Protein AF-A0A0R0BA78-F1 (afdb_monomer_lite)

Foldseek 3Di:
DVVVVVVVVVVVVVVVPPDQDKDWQWKWDKWKFKKAFDCDQPQHPVNGGIDIDIDHGKMWTWIATPVRAIWIWIQDPVRDTDILVVVQWDWAWDDADQFKTKIWTDRPQFKIKIWMWGQDPVRFTKIKIWMATDGPPDNTGMTIIIMIGIPDGNSVSD

Radius of gyration: 20.17 Å; chains: 1; bounding box: 66×50×38 Å

Organism: NCBI:txid266128

Sequence (158 aa):
MEALVRLLVFLFAAFASLSAHATDIASCSEPSGKGYYPETGVIKKADSGWEDEKISSGITKLTKNSGGEYDILFVDIRREIISARADGGTVIPLSRGAKSFSVLVVYPGKTAEVYTFLENTSGGLEYLHTLSRAGDEVFITKASVMQGVCSYIHFDQL

Secondary structure (DSSP, 8-state):
-HHHHHHHHHHHHHHTT---PPEEEEEEEEEEEEEEE-S-TT--GGG-EEEEEE-TT-EEEEEE-TTS-EEEEEE-TT--EEETTTTTPEEEEEEE-SSEEEEEEEETTTEEEEEEEEE-TTS-EEEEEEEEE-STT-SS-EEEEEEEEEEEE-GGG-

Structure (mmCIF, N/CA/C/O backbone):
data_AF-A0A0R0BA78-F1
#
_entry.id   AF-A0A0R0BA78-F1
#
loop_
_atom_site.group_PDB
_atom_site.id
_atom_site.type_symbol
_atom_site.label_atom_id
_atom_site.label_alt_id
_atom_site.label_comp_id
_atom_site.label_asym_id
_atom_site.label_entity_id
_atom_site.label_seq_id
_atom_site.pdbx_PDB_ins_code
_atom_site.Cartn_x
_atom_site.Cartn_y
_atom_site.Cartn_z
_atom_site.occupancy
_atom_site.B_iso_or_equiv
_atom_site.auth_seq_id
_atom_site.auth_comp_id
_atom_site.auth_asym_id
_atom_site.auth_atom_id
_atom_site.pdbx_PDB_model_num
ATOM 1 N N . MET A 1 1 ? -45.377 -35.234 -3.282 1.00 63.34 1 MET A N 1
ATOM 2 C CA . MET A 1 1 ? -43.933 -35.507 -3.110 1.00 63.34 1 MET A CA 1
ATOM 3 C C . MET A 1 1 ? -43.085 -34.604 -4.004 1.00 63.34 1 MET A C 1
ATOM 5 O O . MET A 1 1 ? -42.250 -33.894 -3.468 1.00 63.34 1 MET A O 1
ATOM 9 N N . GLU A 1 2 ? -43.352 -34.509 -5.313 1.00 73.69 2 GLU A N 1
ATOM 10 C CA . GLU A 1 2 ? -42.571 -33.641 -6.222 1.00 73.69 2 GLU A CA 1
ATOM 11 C C . GLU A 1 2 ? -42.574 -32.142 -5.878 1.00 73.69 2 GLU A C 1
ATOM 13 O O . GLU A 1 2 ? -41.531 -31.498 -5.939 1.00 73.69 2 GLU A O 1
ATOM 18 N N . ALA A 1 3 ? -43.718 -31.574 -5.481 1.00 74.12 3 ALA A N 1
ATOM 19 C CA . ALA A 1 3 ? -43.813 -30.148 -5.145 1.00 74.12 3 ALA A CA 1
ATOM 20 C C . ALA A 1 3 ? -42.973 -29.768 -3.910 1.00 74.12 3 ALA A C 1
ATOM 22 O O . ALA A 1 3 ? -42.376 -28.696 -3.873 1.00 74.12 3 ALA A O 1
ATOM 23 N N . LEU A 1 4 ? -42.877 -30.676 -2.932 1.00 77.75 4 LEU A N 1
ATOM 24 C CA . LEU A 1 4 ? -42.066 -30.491 -1.727 1.00 77.75 4 LEU A CA 1
ATOM 25 C C . LEU A 1 4 ? -40.568 -30.513 -2.065 1.00 77.75 4 LEU A C 1
ATOM 27 O O . LEU A 1 4 ? -39.813 -29.683 -1.573 1.00 77.75 4 LEU A O 1
ATOM 31 N N . VAL A 1 5 ? -40.158 -31.419 -2.959 1.00 78.81 5 VAL A N 1
ATOM 32 C CA . VAL A 1 5 ? -38.773 -31.519 -3.442 1.00 78.81 5 VAL A CA 1
ATOM 33 C C . VAL A 1 5 ? -38.384 -30.274 -4.244 1.00 78.81 5 VAL A C 1
ATOM 35 O O . VAL A 1 5 ? -37.316 -29.717 -4.017 1.00 78.81 5 VAL A O 1
ATOM 38 N N . ARG A 1 6 ? -39.264 -29.771 -5.122 1.00 78.44 6 ARG A N 1
ATOM 39 C CA . ARG A 1 6 ? -39.016 -28.529 -5.878 1.00 78.44 6 ARG A CA 1
ATOM 40 C C . ARG A 1 6 ? -38.901 -27.307 -4.967 1.00 78.44 6 ARG A C 1
ATOM 42 O O . ARG A 1 6 ? -38.005 -26.496 -5.175 1.00 78.44 6 ARG A O 1
ATOM 49 N N . LEU A 1 7 ? -39.758 -27.197 -3.950 1.00 79.88 7 LEU A N 1
ATOM 50 C CA . LEU A 1 7 ? -39.704 -26.108 -2.971 1.00 79.88 7 LEU A CA 1
ATOM 51 C C . LEU A 1 7 ? -38.404 -26.144 -2.152 1.00 79.88 7 LEU A C 1
ATOM 53 O O . LEU A 1 7 ? -37.781 -25.106 -1.954 1.00 79.88 7 LEU A O 1
ATOM 57 N N . LEU A 1 8 ? -37.965 -27.335 -1.733 1.00 79.62 8 LEU A N 1
ATOM 58 C CA . LEU A 1 8 ? -36.704 -27.523 -1.009 1.00 79.62 8 LEU A CA 1
ATOM 59 C C . LEU A 1 8 ? -35.481 -27.157 -1.860 1.00 79.62 8 LEU A C 1
ATOM 61 O O . LEU A 1 8 ? -34.584 -26.483 -1.364 1.00 79.62 8 LEU A O 1
ATOM 65 N N . VAL A 1 9 ? -35.461 -27.532 -3.144 1.00 80.38 9 VAL A N 1
ATOM 66 C CA . VAL A 1 9 ? -34.386 -27.149 -4.078 1.00 80.38 9 VAL A CA 1
ATOM 67 C C . VAL A 1 9 ? -34.359 -25.633 -4.302 1.00 80.38 9 VAL A C 1
ATOM 69 O O . VAL A 1 9 ? -33.285 -25.035 -4.317 1.00 80.38 9 VAL A O 1
ATOM 72 N N . PHE A 1 10 ? -35.527 -24.992 -4.413 1.00 78.38 10 PHE A N 1
ATOM 73 C CA . PHE A 1 10 ? -35.625 -23.538 -4.573 1.00 78.38 10 PHE A CA 1
ATOM 74 C C . PHE A 1 10 ? -35.148 -22.781 -3.324 1.00 78.38 10 PHE A C 1
ATOM 76 O O . PHE A 1 10 ? -34.410 -21.806 -3.442 1.00 78.38 10 PHE A O 1
ATOM 83 N N . LEU A 1 11 ? -35.512 -23.255 -2.125 1.00 77.44 11 LEU A N 1
ATOM 84 C CA . LEU A 1 11 ? -35.005 -22.694 -0.870 1.00 77.44 11 LEU A CA 1
ATOM 85 C C . LEU A 1 11 ? -33.487 -22.872 -0.745 1.00 77.44 11 LEU A C 1
ATOM 87 O O . LEU A 1 11 ? -32.798 -21.936 -0.352 1.00 77.44 11 LEU A O 1
ATOM 91 N N . PHE A 1 12 ? -32.950 -24.037 -1.114 1.00 74.69 12 PHE A N 1
ATOM 92 C CA . PHE A 1 12 ? -31.510 -24.291 -1.045 1.00 74.69 12 PHE A CA 1
ATOM 93 C C . PHE A 1 12 ? -30.714 -23.372 -1.991 1.00 74.69 12 PHE A C 1
ATOM 95 O O . PHE A 1 12 ? -29.673 -22.843 -1.607 1.00 74.69 12 PHE A O 1
ATOM 102 N N . ALA A 1 13 ? -31.239 -23.099 -3.192 1.00 72.75 13 ALA A N 1
ATOM 103 C CA . ALA A 1 13 ? -30.643 -22.147 -4.133 1.00 72.75 13 ALA A CA 1
ATOM 104 C C . ALA A 1 13 ? -30.699 -20.686 -3.636 1.00 72.75 13 ALA A C 1
ATOM 106 O O . ALA A 1 13 ? -29.749 -19.929 -3.845 1.00 72.75 13 ALA A O 1
ATOM 107 N N . ALA A 1 14 ? -31.774 -20.297 -2.940 1.00 69.50 14 ALA A N 1
ATOM 108 C CA . ALA A 1 14 ? -31.925 -18.958 -2.362 1.00 69.50 14 ALA A CA 1
ATOM 109 C C . ALA A 1 14 ? -31.007 -18.719 -1.146 1.00 69.50 14 ALA A C 1
ATOM 111 O O . ALA A 1 14 ? -30.520 -17.610 -0.946 1.00 69.50 14 ALA A O 1
ATOM 112 N N . PHE A 1 15 ? -30.719 -19.754 -0.348 1.00 62.22 15 PHE A N 1
ATOM 113 C CA . PHE A 1 15 ? -29.755 -19.653 0.757 1.00 62.22 15 PHE A CA 1
ATOM 114 C C . PHE A 1 15 ? -28.297 -19.635 0.277 1.00 62.22 15 PHE A C 1
ATOM 116 O O . PHE A 1 15 ? -27.458 -18.994 0.907 1.00 62.22 15 PHE A O 1
ATOM 123 N N . ALA A 1 16 ? -27.994 -20.265 -0.862 1.00 61.16 16 ALA A N 1
ATOM 124 C CA . ALA A 1 16 ? -26.663 -20.223 -1.472 1.00 61.16 16 ALA A CA 1
ATOM 125 C C . ALA A 1 16 ? -26.289 -18.842 -2.053 1.00 61.16 16 ALA A C 1
ATOM 127 O O . ALA A 1 16 ? -25.136 -18.627 -2.416 1.00 61.16 16 ALA A O 1
ATOM 128 N N . SER A 1 17 ? -27.242 -17.906 -2.137 1.00 57.12 17 SER A N 1
ATOM 129 C CA . SER A 1 17 ? -27.033 -16.535 -2.627 1.00 57.12 17 SER A CA 1
ATOM 130 C C . SER A 1 17 ? -26.843 -15.499 -1.510 1.00 57.12 17 SER A C 1
ATOM 132 O O . SER A 1 17 ? -26.755 -14.303 -1.803 1.00 57.12 17 SER A O 1
ATOM 134 N N . LEU A 1 18 ? -26.736 -15.927 -0.240 1.00 58.44 18 LEU A N 1
ATOM 135 C CA . LEU A 1 18 ? -26.272 -15.056 0.843 1.00 58.44 18 LEU A CA 1
ATOM 136 C C . LEU A 1 18 ? -24.852 -14.598 0.512 1.00 58.44 18 LEU A C 1
ATOM 138 O O . LEU A 1 18 ? -23.874 -15.330 0.654 1.00 58.44 18 LEU A O 1
ATOM 142 N N . SER A 1 19 ? -24.778 -13.385 -0.019 1.00 54.94 19 SER A N 1
ATOM 143 C CA . SER A 1 19 ? -23.558 -12.800 -0.535 1.00 54.94 19 SER A CA 1
ATOM 144 C C . SER A 1 19 ? -22.589 -12.598 0.624 1.00 54.94 19 SER A C 1
ATOM 146 O O . SER A 1 19 ? -22.915 -11.945 1.616 1.00 54.94 19 SER A O 1
ATOM 148 N N . ALA A 1 20 ? -21.393 -13.168 0.497 1.00 59.97 20 ALA A N 1
ATOM 149 C CA . ALA A 1 20 ? -20.246 -12.837 1.326 1.00 59.97 20 ALA A CA 1
ATOM 150 C C . ALA A 1 20 ? -19.884 -11.367 1.072 1.00 59.97 20 ALA A C 1
ATOM 152 O O . ALA A 1 20 ? -19.106 -11.054 0.172 1.00 59.97 20 ALA A O 1
ATOM 153 N N . HIS A 1 21 ? -20.510 -10.450 1.806 1.00 70.00 21 HIS A N 1
ATOM 154 C CA . HIS A 1 21 ? -20.200 -9.033 1.696 1.00 70.00 21 HIS A CA 1
ATOM 155 C C . HIS A 1 21 ? -18.790 -8.800 2.242 1.00 70.00 21 HIS A C 1
ATOM 157 O O . HIS A 1 21 ? -18.497 -9.119 3.395 1.00 70.00 21 HIS A O 1
ATOM 163 N N . ALA A 1 22 ? -17.907 -8.285 1.388 1.00 80.69 22 ALA A N 1
ATOM 164 C CA . ALA A 1 22 ? -16.652 -7.712 1.835 1.00 80.69 22 ALA A CA 1
ATOM 165 C C . ALA A 1 22 ? -16.946 -6.371 2.511 1.00 80.69 22 ALA A C 1
ATOM 167 O O . ALA A 1 22 ? -17.684 -5.548 1.968 1.00 80.69 22 ALA A O 1
ATOM 168 N N . THR A 1 23 ? -16.389 -6.178 3.700 1.00 91.62 23 THR A N 1
ATOM 169 C CA . THR A 1 23 ? -16.505 -4.930 4.450 1.00 91.62 23 THR A CA 1
ATOM 170 C C . THR A 1 23 ? -15.294 -4.057 4.155 1.00 91.62 23 THR A C 1
ATOM 172 O O . THR A 1 23 ? -14.156 -4.529 4.237 1.00 91.62 23 THR A O 1
ATOM 175 N N . ASP A 1 24 ? -15.535 -2.786 3.834 1.00 94.94 24 ASP A N 1
ATOM 176 C CA . ASP A 1 24 ? -14.484 -1.777 3.713 1.00 94.94 24 ASP A CA 1
ATOM 177 C C . ASP A 1 24 ? -13.992 -1.391 5.118 1.00 94.94 24 ASP A C 1
ATOM 179 O O . ASP A 1 24 ? -14.740 -0.837 5.921 1.00 94.94 24 ASP A O 1
ATOM 183 N N . ILE A 1 25 ? -12.725 -1.670 5.417 1.00 97.44 25 ILE A N 1
ATOM 184 C CA . ILE A 1 25 ? -12.090 -1.327 6.697 1.00 97.44 25 ILE A CA 1
ATOM 185 C C . ILE A 1 25 ? -11.462 0.061 6.630 1.00 97.44 25 ILE A C 1
ATOM 187 O O . ILE A 1 25 ? -11.532 0.823 7.591 1.00 97.44 25 ILE A O 1
ATOM 191 N N . ALA A 1 26 ? -10.830 0.400 5.510 1.00 98.12 26 ALA A N 1
ATOM 192 C CA . ALA A 1 26 ? -10.199 1.699 5.317 1.00 98.12 26 ALA A CA 1
ATOM 193 C C . ALA A 1 26 ? -10.394 2.184 3.884 1.00 98.12 26 ALA A C 1
ATOM 195 O O . ALA A 1 26 ? -10.413 1.377 2.955 1.00 98.12 26 ALA A O 1
ATOM 196 N N . SER A 1 27 ? -10.473 3.503 3.710 1.00 97.38 27 SER A N 1
ATOM 197 C CA . SER A 1 27 ? -10.462 4.156 2.402 1.00 97.38 27 SER A CA 1
ATOM 198 C C . SER A 1 27 ? -9.510 5.337 2.434 1.00 97.38 27 SER A C 1
ATOM 200 O O . SER A 1 27 ? -9.694 6.277 3.205 1.00 97.38 27 SER A O 1
ATOM 202 N N . CYS A 1 28 ? -8.509 5.293 1.568 1.00 96.81 28 CYS A N 1
ATOM 203 C CA . CYS A 1 28 ? -7.432 6.262 1.515 1.00 96.81 28 CYS A CA 1
ATOM 204 C C . CYS A 1 28 ? -7.177 6.728 0.086 1.00 96.81 28 CYS A C 1
ATOM 206 O O . CYS A 1 28 ? -7.613 6.094 -0.879 1.00 96.81 28 CYS A O 1
ATOM 208 N N . SER A 1 29 ? -6.498 7.860 -0.053 1.00 94.44 29 SER A N 1
ATOM 209 C CA . SER A 1 29 ? -6.315 8.504 -1.346 1.00 94.44 29 SER A CA 1
ATOM 210 C C . SER A 1 29 ? -5.035 9.318 -1.446 1.00 94.44 29 SER A C 1
ATOM 212 O O . SER A 1 29 ? -4.430 9.695 -0.441 1.00 94.44 29 SER A O 1
ATOM 214 N N . GLU A 1 30 ? -4.689 9.622 -2.696 1.00 90.25 30 GLU A N 1
ATOM 215 C CA . GLU A 1 30 ? -3.635 10.561 -3.087 1.00 90.25 30 GLU A CA 1
ATOM 216 C C . GLU A 1 30 ? -2.256 10.274 -2.469 1.00 90.25 30 GLU A C 1
ATOM 218 O O . GLU A 1 30 ? -1.630 11.190 -1.927 1.00 90.25 30 GLU A O 1
ATOM 223 N N . PRO A 1 31 ? -1.738 9.032 -2.546 1.00 94.06 31 PRO A N 1
ATOM 224 C CA . PRO A 1 31 ? -0.413 8.759 -2.024 1.00 94.06 31 PRO A CA 1
ATOM 225 C C . PRO A 1 31 ? 0.644 9.564 -2.785 1.00 94.06 31 PRO A C 1
ATOM 227 O O . PRO A 1 31 ? 0.618 9.660 -4.019 1.00 94.06 31 PRO A O 1
ATOM 230 N N . SER A 1 32 ? 1.597 10.112 -2.038 1.00 96.50 32 SER A N 1
ATOM 231 C CA . SER A 1 32 ? 2.771 10.799 -2.568 1.00 96.50 32 SER A CA 1
ATOM 232 C C . SER A 1 32 ? 4.015 10.486 -1.741 1.00 96.50 32 SER A C 1
ATOM 234 O O . SER A 1 32 ? 3.924 10.156 -0.559 1.00 96.50 32 SER A O 1
ATOM 236 N N . GLY A 1 33 ? 5.186 10.545 -2.363 1.00 97.69 33 GLY A N 1
ATOM 237 C CA . GLY A 1 33 ? 6.446 10.253 -1.699 1.00 97.69 33 GLY A CA 1
ATOM 238 C C . GLY A 1 33 ? 7.594 10.148 -2.685 1.00 97.69 33 GLY A C 1
ATOM 239 O O . GLY A 1 33 ? 7.686 10.936 -3.625 1.00 97.69 33 GLY A O 1
ATOM 240 N N . LYS A 1 34 ? 8.484 9.181 -2.460 1.00 98.31 34 LYS A N 1
ATOM 241 C CA . LYS A 1 34 ? 9.696 9.002 -3.262 1.00 98.31 34 LYS A CA 1
ATOM 242 C C . LYS A 1 34 ? 9.784 7.594 -3.834 1.00 98.31 34 LYS A C 1
ATOM 244 O O . LYS A 1 34 ? 9.522 6.615 -3.132 1.00 98.31 34 LYS A O 1
ATOM 249 N N . GLY A 1 35 ? 10.213 7.512 -5.088 1.00 98.19 35 GLY A N 1
ATOM 250 C CA . GLY A 1 35 ? 10.608 6.278 -5.758 1.00 98.19 35 GLY A CA 1
ATOM 251 C C . GLY A 1 35 ? 12.099 6.298 -6.085 1.00 98.19 35 GLY A C 1
ATOM 252 O O . GLY A 1 35 ? 12.641 7.342 -6.433 1.00 98.19 35 GLY A O 1
ATOM 253 N N . TYR A 1 36 ? 12.766 5.156 -5.972 1.00 98.31 36 TYR A N 1
ATOM 254 C CA . TYR A 1 36 ? 14.121 4.945 -6.461 1.00 98.31 36 TYR A CA 1
ATOM 255 C C . TYR A 1 36 ? 14.101 4.034 -7.686 1.00 98.31 36 TYR A C 1
ATOM 257 O O . TYR A 1 36 ? 13.597 2.908 -7.621 1.00 98.31 36 TYR A O 1
ATOM 265 N N . TYR A 1 37 ? 14.693 4.519 -8.774 1.00 97.81 37 TYR A N 1
ATOM 266 C CA . TYR A 1 37 ? 14.791 3.846 -10.064 1.00 97.81 37 TYR A CA 1
ATOM 267 C C . TYR A 1 37 ? 16.264 3.494 -10.326 1.00 97.81 37 TYR A C 1
ATOM 269 O O . TYR A 1 37 ? 17.049 4.383 -10.660 1.00 97.81 37 TYR A O 1
ATOM 277 N N . PRO A 1 38 ? 16.696 2.237 -10.119 1.00 97.31 38 PRO A N 1
ATOM 278 C CA . PRO A 1 38 ? 18.075 1.832 -10.380 1.00 97.31 38 PRO A CA 1
ATOM 279 C C . PRO A 1 38 ? 18.397 1.821 -11.882 1.00 97.31 38 PRO A C 1
ATOM 281 O O . PRO A 1 38 ? 17.530 1.532 -12.703 1.00 97.31 38 PRO A O 1
ATOM 284 N N . GLU A 1 39 ? 19.665 2.059 -12.234 1.00 97.00 39 GLU A N 1
ATOM 285 C CA . GLU A 1 39 ? 20.188 1.876 -13.598 1.00 97.00 39 GLU A CA 1
ATOM 286 C C . GLU A 1 39 ? 20.223 0.378 -13.949 1.00 97.00 39 GLU A C 1
ATOM 288 O O . GLU A 1 39 ? 21.215 -0.318 -13.730 1.00 97.00 39 GLU A O 1
ATOM 293 N N . THR A 1 40 ? 19.098 -0.147 -14.431 1.00 94.62 40 THR A N 1
ATOM 294 C CA . THR A 1 40 ? 18.939 -1.545 -14.845 1.00 94.62 40 THR A CA 1
ATOM 295 C C . THR A 1 40 ? 17.800 -1.695 -15.855 1.00 94.62 40 THR A C 1
ATOM 297 O O . THR A 1 40 ? 16.872 -0.882 -15.900 1.00 94.62 40 THR A O 1
ATOM 300 N N . GLY A 1 41 ? 17.854 -2.753 -16.667 1.00 92.38 41 GLY A N 1
ATOM 301 C CA . GLY A 1 41 ? 16.858 -3.032 -17.700 1.00 92.38 41 GLY A CA 1
ATOM 302 C C . GLY A 1 41 ? 16.741 -1.880 -18.699 1.00 92.38 41 GLY A C 1
ATOM 303 O O . GLY A 1 41 ? 17.667 -1.611 -19.462 1.00 92.38 41 GLY A O 1
ATOM 304 N N . VAL A 1 42 ? 15.589 -1.206 -18.695 1.00 93.75 42 VAL A N 1
ATOM 305 C CA . VAL A 1 42 ? 15.295 -0.073 -19.589 1.00 93.75 42 VAL A CA 1
ATOM 306 C C . VAL A 1 42 ? 15.685 1.295 -19.019 1.00 93.75 42 VAL A C 1
ATOM 308 O O . VAL A 1 42 ? 15.700 2.271 -19.767 1.00 93.75 42 VAL A O 1
ATOM 311 N N . ILE A 1 43 ? 16.008 1.380 -17.724 1.00 96.69 43 ILE A N 1
ATOM 312 C CA . ILE A 1 43 ? 16.387 2.630 -17.056 1.00 96.69 43 ILE A CA 1
ATOM 313 C C . ILE A 1 43 ? 17.879 2.884 -17.268 1.00 96.69 43 ILE A C 1
ATOM 315 O O . ILE A 1 43 ? 18.726 2.087 -16.861 1.00 96.69 43 ILE A O 1
ATOM 319 N N . LYS A 1 44 ? 18.209 4.009 -17.906 1.00 96.88 44 LYS A N 1
ATOM 320 C CA . LYS A 1 44 ? 19.595 4.438 -18.141 1.00 96.88 44 LYS A CA 1
ATOM 321 C C . LYS A 1 44 ? 20.099 5.277 -16.972 1.00 96.88 44 LYS A C 1
ATOM 323 O O . LYS A 1 44 ? 19.304 5.850 -16.237 1.00 96.88 44 LYS A O 1
ATOM 328 N N . LYS A 1 45 ? 21.421 5.459 -16.870 1.00 97.25 45 LYS A N 1
ATOM 329 C CA . LYS A 1 45 ? 22.054 6.319 -15.853 1.00 97.25 45 LYS A CA 1
ATOM 330 C C . LYS A 1 45 ? 21.394 7.690 -15.691 1.00 97.25 45 LYS A C 1
ATOM 332 O O . LYS A 1 45 ? 21.212 8.152 -14.570 1.00 97.25 45 LYS A O 1
ATOM 337 N N . ALA A 1 46 ? 21.063 8.335 -16.811 1.00 96.88 46 ALA A N 1
ATOM 338 C CA . ALA A 1 46 ? 20.457 9.666 -16.834 1.00 96.88 46 ALA A CA 1
ATOM 339 C C . ALA A 1 46 ? 19.035 9.701 -16.248 1.00 96.88 46 ALA A C 1
ATOM 341 O O . ALA A 1 46 ? 18.625 10.748 -15.763 1.00 96.88 46 ALA A O 1
ATOM 342 N N . ASP A 1 47 ? 18.334 8.566 -16.268 1.00 96.56 47 ASP A N 1
ATOM 343 C CA . ASP A 1 47 ? 16.959 8.399 -15.786 1.00 96.56 47 ASP A CA 1
ATOM 344 C C . ASP A 1 47 ? 16.916 7.639 -14.442 1.00 96.56 47 ASP A C 1
ATOM 346 O O . ASP A 1 47 ? 15.850 7.247 -13.971 1.00 96.56 47 ASP A O 1
ATOM 350 N N . SER A 1 48 ? 18.085 7.368 -13.848 1.00 97.75 48 SER A N 1
ATOM 351 C CA . SER A 1 48 ? 18.220 6.627 -12.595 1.00 97.75 48 SER A CA 1
ATOM 352 C C . SER A 1 48 ? 18.358 7.570 -11.405 1.00 97.75 48 SER A C 1
ATOM 354 O O . SER A 1 48 ? 19.016 8.608 -11.495 1.00 97.75 48 SER A O 1
ATOM 356 N N . GLY A 1 49 ? 17.800 7.184 -10.260 1.00 98.19 49 GLY A N 1
ATOM 357 C CA . GLY A 1 49 ? 17.889 7.974 -9.038 1.00 98.19 49 GLY A CA 1
ATOM 358 C C . GLY A 1 49 ? 16.592 8.039 -8.247 1.00 98.19 49 GLY A C 1
ATOM 359 O O . GLY A 1 49 ? 15.677 7.237 -8.435 1.00 98.19 49 GLY A O 1
ATOM 360 N N . TRP A 1 50 ? 16.569 8.982 -7.306 1.00 98.25 50 TRP A N 1
ATOM 361 C CA . TRP A 1 50 ? 15.402 9.293 -6.491 1.00 98.25 50 TRP A CA 1
ATOM 362 C C . TRP A 1 50 ? 14.517 10.307 -7.203 1.00 98.25 50 TRP A C 1
ATOM 364 O O . TRP A 1 50 ? 14.977 11.399 -7.522 1.00 98.25 50 TRP A O 1
ATOM 374 N N . GLU A 1 51 ? 13.244 9.973 -7.348 1.00 97.94 51 GLU A N 1
ATOM 375 C CA . GLU A 1 51 ? 12.236 10.799 -8.007 1.00 97.94 51 GLU A CA 1
ATOM 376 C C . GLU A 1 51 ? 11.028 11.010 -7.094 1.00 97.94 51 GLU A C 1
ATOM 378 O O . GLU A 1 51 ? 10.722 10.179 -6.229 1.00 97.94 51 GLU A O 1
ATOM 383 N N . ASP A 1 52 ? 10.337 12.135 -7.285 1.00 97.81 52 ASP A N 1
ATOM 384 C CA . ASP A 1 52 ? 9.019 12.345 -6.690 1.00 97.81 52 ASP A CA 1
ATOM 385 C C . ASP A 1 52 ? 7.997 11.418 -7.345 1.00 97.81 52 ASP A C 1
ATOM 387 O O . ASP A 1 52 ? 7.884 11.342 -8.567 1.00 97.81 52 ASP A O 1
ATOM 391 N N . GLU A 1 53 ? 7.225 10.718 -6.518 1.00 94.38 53 GLU A N 1
ATOM 392 C CA . GLU A 1 53 ? 6.172 9.823 -6.978 1.00 94.38 53 GLU A CA 1
ATOM 393 C C . GLU A 1 53 ? 4.833 10.235 -6.371 1.00 94.38 53 GLU A C 1
ATOM 395 O O . GLU A 1 53 ? 4.734 10.543 -5.182 1.00 94.38 53 GLU A O 1
ATOM 400 N N . LYS A 1 54 ? 3.788 10.248 -7.200 1.00 92.31 54 LYS A N 1
ATOM 401 C CA . LYS A 1 54 ? 2.423 10.555 -6.778 1.00 92.31 54 LYS A CA 1
ATOM 402 C C . LYS A 1 54 ? 1.419 9.773 -7.613 1.00 92.31 54 LYS A C 1
ATOM 404 O O . LYS A 1 54 ? 1.507 9.764 -8.839 1.00 92.31 54 LYS A O 1
ATOM 409 N N . ILE A 1 55 ? 0.415 9.198 -6.953 1.00 87.44 55 ILE A N 1
ATOM 410 C CA . ILE A 1 55 ? -0.744 8.593 -7.620 1.00 87.44 55 ILE A CA 1
ATOM 411 C C . ILE A 1 55 ? -1.934 9.538 -7.458 1.00 87.44 55 ILE A C 1
ATOM 413 O O . ILE A 1 55 ? -2.708 9.464 -6.501 1.00 87.44 55 ILE A O 1
ATOM 417 N N . SER A 1 56 ? -2.060 10.478 -8.393 1.00 83.50 56 SER A N 1
ATOM 418 C CA . SER A 1 56 ? -3.151 11.457 -8.396 1.00 83.50 56 SER A CA 1
ATOM 419 C C . SER A 1 56 ? -4.502 10.770 -8.590 1.00 83.50 56 SER A C 1
ATOM 421 O O . SER A 1 56 ? -4.648 9.936 -9.481 1.00 83.50 56 SER A O 1
ATOM 423 N N . SER A 1 57 ? -5.485 11.130 -7.760 1.00 81.94 57 SER A N 1
ATOM 424 C CA . SER A 1 57 ? -6.829 10.525 -7.757 1.00 81.94 57 SER A CA 1
ATOM 425 C C . SER A 1 57 ? -6.855 9.008 -7.514 1.00 81.94 57 SER A C 1
ATOM 427 O O . SER A 1 57 ? -7.900 8.382 -7.688 1.00 81.94 57 SER A O 1
ATOM 429 N N . GLY A 1 58 ? -5.732 8.417 -7.092 1.00 82.44 58 GLY A N 1
ATOM 430 C CA . GLY A 1 58 ? -5.681 7.026 -6.673 1.00 82.44 58 GLY A CA 1
ATOM 431 C C . GLY A 1 58 ? -6.487 6.843 -5.395 1.00 82.44 58 GLY A C 1
ATOM 432 O O . GLY A 1 58 ? -6.328 7.612 -4.446 1.00 82.44 58 GLY A O 1
ATOM 433 N N . ILE A 1 59 ? -7.340 5.823 -5.380 1.00 91.94 59 ILE A N 1
ATOM 434 C CA . ILE A 1 59 ? -8.050 5.358 -4.188 1.00 91.94 59 ILE A CA 1
ATOM 435 C C . ILE A 1 59 ? -7.438 4.017 -3.807 1.00 91.94 59 ILE A C 1
ATOM 437 O O . ILE A 1 59 ? -7.211 3.184 -4.680 1.00 91.94 59 ILE A O 1
ATOM 441 N N . THR A 1 60 ? -7.163 3.817 -2.523 1.00 95.88 60 THR A N 1
ATOM 442 C CA . THR A 1 60 ? -6.723 2.544 -1.944 1.00 95.88 60 THR A CA 1
ATOM 443 C C . THR A 1 60 ? -7.671 2.182 -0.810 1.00 95.88 60 THR A C 1
ATOM 445 O O . THR A 1 60 ? -7.909 3.000 0.076 1.00 95.88 60 THR A O 1
ATOM 448 N N . LYS A 1 61 ? -8.206 0.965 -0.816 1.00 97.06 61 LYS A N 1
ATOM 449 C CA . LYS A 1 61 ? -9.060 0.445 0.249 1.00 97.06 61 LYS A CA 1
ATOM 450 C C . LYS A 1 61 ? -8.489 -0.831 0.832 1.00 97.06 61 LYS A C 1
ATOM 452 O O . LYS A 1 61 ? -8.042 -1.700 0.090 1.00 97.06 61 LYS A O 1
ATOM 457 N N . LEU A 1 62 ? -8.581 -0.957 2.150 1.00 98.12 62 LEU A N 1
ATOM 458 C CA . LEU A 1 62 ? -8.444 -2.235 2.836 1.00 98.12 62 LEU A CA 1
ATOM 459 C C . LEU A 1 62 ? -9.834 -2.826 3.003 1.00 98.12 62 LEU A C 1
ATOM 461 O O . LEU A 1 62 ? -10.716 -2.160 3.544 1.00 98.12 62 LEU A O 1
ATOM 465 N N . THR A 1 63 ? -10.016 -4.072 2.589 1.00 97.56 63 THR A N 1
ATOM 466 C CA . THR A 1 63 ? -11.279 -4.789 2.773 1.00 97.56 63 THR A CA 1
ATOM 467 C C . THR A 1 63 ? -11.048 -6.120 3.466 1.00 97.56 63 THR A C 1
ATOM 469 O O . THR A 1 63 ? -9.929 -6.643 3.479 1.00 97.56 63 THR A O 1
ATOM 472 N N . LYS A 1 64 ? -12.107 -6.664 4.061 1.00 96.12 64 LYS A N 1
ATOM 473 C CA . LYS A 1 64 ? -12.106 -7.999 4.656 1.00 96.12 64 LYS A CA 1
ATOM 474 C C . LYS A 1 64 ? -13.395 -8.718 4.306 1.00 96.12 64 LYS A C 1
ATOM 476 O O . LYS A 1 64 ? -14.484 -8.177 4.489 1.00 96.12 64 LYS A O 1
ATOM 481 N N . ASN A 1 65 ? -13.271 -9.925 3.771 1.00 92.94 65 ASN A N 1
ATOM 482 C CA . ASN A 1 65 ? -14.424 -10.738 3.408 1.00 92.94 65 ASN A CA 1
ATOM 483 C C . ASN A 1 65 ? -15.007 -11.473 4.626 1.00 92.94 65 ASN A C 1
ATOM 485 O O . ASN A 1 65 ? -14.423 -11.498 5.711 1.00 92.94 65 ASN A O 1
ATOM 489 N N . SER A 1 66 ? -16.160 -12.119 4.441 1.00 88.88 66 SER A N 1
ATOM 490 C CA . SER A 1 66 ? -16.817 -12.897 5.501 1.00 88.88 66 SER A CA 1
ATOM 491 C C . SER A 1 66 ? -16.001 -14.104 5.983 1.00 88.88 66 SER A C 1
ATOM 493 O O . SER A 1 66 ? -16.245 -14.603 7.076 1.00 88.88 66 SER A O 1
ATOM 495 N N . GLY A 1 67 ? -15.037 -14.578 5.185 1.00 90.12 67 GLY A N 1
ATOM 496 C CA . GLY A 1 67 ? -14.067 -15.606 5.574 1.00 90.12 67 GLY A CA 1
ATOM 497 C C . GLY A 1 67 ? -12.931 -15.076 6.455 1.00 90.12 67 GLY A C 1
ATOM 498 O O . GLY A 1 67 ? -12.085 -15.850 6.892 1.00 90.12 67 GLY A O 1
ATOM 499 N N . GLY A 1 68 ? -12.906 -13.769 6.726 1.00 92.38 68 GLY A N 1
ATOM 500 C CA . GLY A 1 68 ? -11.869 -13.108 7.508 1.00 92.38 68 GLY A CA 1
ATOM 501 C C . GLY A 1 68 ? -10.595 -12.808 6.724 1.00 92.38 68 GLY A C 1
ATOM 502 O O . GLY A 1 68 ? -9.609 -12.370 7.316 1.00 92.38 68 GLY A O 1
ATOM 503 N N . GLU A 1 69 ? -10.606 -13.022 5.413 1.00 95.38 69 GLU A N 1
ATOM 504 C CA . GLU A 1 69 ? -9.457 -12.771 4.564 1.00 95.38 69 GLU A CA 1
ATOM 505 C C . GLU A 1 69 ? -9.441 -11.318 4.089 1.00 95.38 69 GLU A C 1
ATOM 507 O O . GLU A 1 69 ? -10.477 -10.750 3.734 1.00 95.38 69 GLU A O 1
ATOM 512 N N . TYR A 1 70 ? -8.247 -10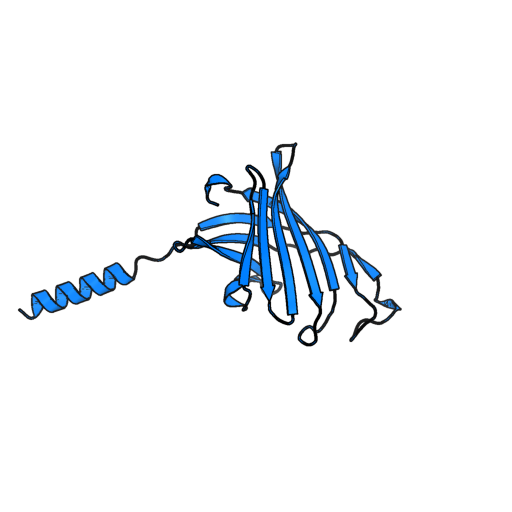.741 4.043 1.00 97.94 70 TYR A N 1
ATOM 513 C CA . TYR A 1 70 ? -8.038 -9.357 3.638 1.00 97.94 70 TYR A CA 1
ATOM 514 C C . TYR A 1 70 ? -7.849 -9.216 2.134 1.00 97.94 70 TYR A C 1
ATOM 516 O O . TYR A 1 70 ? -7.420 -10.157 1.469 1.00 97.94 70 TYR A O 1
ATOM 524 N N . ASP A 1 71 ? -8.113 -8.021 1.618 1.00 98.06 71 ASP A N 1
ATOM 525 C CA . ASP A 1 71 ? -7.752 -7.619 0.263 1.00 98.06 71 ASP A CA 1
ATOM 526 C C . ASP A 1 71 ? -7.416 -6.124 0.210 1.00 98.06 71 ASP A C 1
ATOM 528 O O . ASP A 1 71 ? -7.904 -5.340 1.032 1.00 98.06 71 ASP A O 1
ATOM 532 N N . ILE A 1 72 ? -6.605 -5.735 -0.772 1.00 97.88 72 ILE A N 1
ATOM 533 C CA . ILE A 1 72 ? -6.374 -4.338 -1.127 1.00 97.88 72 ILE A CA 1
ATOM 534 C C . ILE A 1 72 ? -7.070 -4.067 -2.451 1.00 97.88 72 ILE A C 1
ATOM 536 O O . ILE A 1 72 ? -6.777 -4.7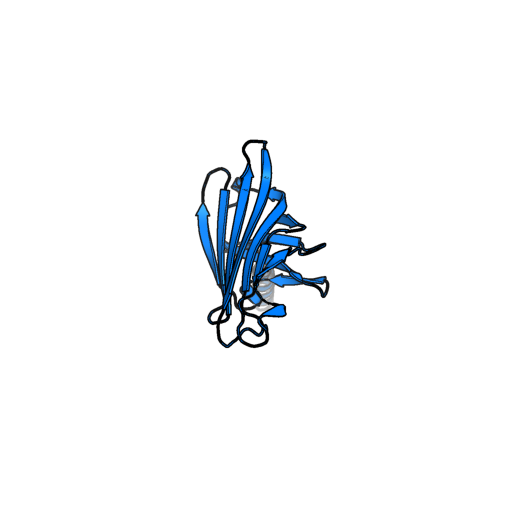10 -3.457 1.00 97.88 72 ILE A O 1
ATOM 540 N N . LEU A 1 73 ? -7.974 -3.091 -2.449 1.00 96.25 73 LEU A N 1
ATOM 541 C CA . LEU A 1 73 ? -8.578 -2.583 -3.672 1.00 96.25 73 LEU A CA 1
ATOM 542 C C . LEU A 1 73 ? -7.920 -1.261 -4.039 1.00 96.25 73 LEU A C 1
ATOM 544 O O . LEU A 1 73 ? -7.833 -0.371 -3.194 1.00 96.25 73 LEU A O 1
ATOM 548 N N . PHE A 1 74 ? -7.498 -1.093 -5.284 1.00 91.75 74 PHE A N 1
ATOM 549 C CA . PHE A 1 74 ? -6.955 0.176 -5.753 1.00 91.75 74 PHE A CA 1
ATOM 550 C C . PHE A 1 74 ? -7.503 0.561 -7.120 1.00 91.75 74 PHE A C 1
ATOM 552 O O . PHE A 1 74 ? -7.868 -0.292 -7.922 1.00 91.75 74 PHE A O 1
ATOM 559 N N . VAL A 1 75 ? -7.593 1.866 -7.367 1.00 85.19 75 VAL A N 1
ATOM 560 C CA . VAL A 1 75 ? -8.017 2.400 -8.665 1.00 85.19 75 VAL A CA 1
ATOM 561 C C . VAL A 1 75 ? -6.787 2.698 -9.510 1.00 85.19 75 VAL A C 1
ATOM 563 O O . VAL A 1 75 ? -5.933 3.485 -9.099 1.00 85.19 75 VAL A O 1
ATOM 566 N N . ASP A 1 76 ? -6.699 2.073 -10.682 1.00 69.75 76 ASP A N 1
ATOM 567 C CA . ASP A 1 76 ? -5.608 2.311 -11.626 1.00 69.75 76 ASP A CA 1
ATOM 568 C C . ASP A 1 76 ? -5.878 3.518 -12.549 1.00 69.75 76 ASP A C 1
ATOM 570 O O . ASP A 1 76 ? -6.918 4.181 -12.498 1.00 69.75 76 ASP A O 1
ATOM 574 N N . ILE A 1 77 ? -4.930 3.803 -13.446 1.00 65.00 77 ILE A N 1
ATOM 575 C CA . ILE A 1 77 ? -5.039 4.891 -14.431 1.00 65.00 77 ILE A CA 1
ATOM 576 C C . ILE A 1 77 ? -6.217 4.733 -15.413 1.00 65.00 77 ILE A C 1
ATOM 578 O O . ILE A 1 77 ? -6.614 5.715 -16.041 1.00 65.00 77 ILE A O 1
ATOM 582 N N . ARG A 1 78 ? -6.794 3.530 -15.549 1.00 74.88 78 ARG A N 1
ATOM 583 C CA . ARG A 1 78 ? -7.981 3.244 -16.375 1.00 74.88 78 ARG A CA 1
ATOM 584 C C . ARG A 1 78 ? -9.286 3.458 -15.608 1.00 74.88 78 ARG A C 1
ATOM 586 O O . ARG A 1 78 ? -10.355 3.341 -16.200 1.00 74.88 78 ARG A O 1
ATOM 593 N N . ARG A 1 79 ? -9.206 3.852 -14.330 1.00 77.69 79 ARG A N 1
ATOM 594 C CA . ARG A 1 79 ? -10.335 4.029 -13.403 1.00 77.69 79 ARG A CA 1
ATOM 595 C C . ARG A 1 79 ? -11.068 2.727 -13.086 1.00 77.69 79 ARG A C 1
ATOM 597 O O . ARG A 1 79 ? -12.223 2.761 -12.661 1.00 77.69 79 ARG A O 1
ATOM 604 N N . GLU A 1 80 ? -10.401 1.595 -13.273 1.00 83.75 80 GLU A N 1
ATOM 605 C CA . GLU A 1 80 ? -10.922 0.296 -12.869 1.00 83.75 80 GLU A CA 1
ATOM 606 C C . GLU A 1 80 ? -10.535 0.025 -11.414 1.00 83.75 80 GLU A C 1
ATOM 608 O O . GLU A 1 80 ? -9.444 0.387 -10.971 1.00 83.75 80 GLU A O 1
ATOM 613 N N . ILE A 1 81 ? -11.444 -0.595 -10.661 1.00 88.81 81 ILE A N 1
ATOM 614 C CA . ILE A 1 81 ? -11.152 -1.075 -9.309 1.00 88.81 81 ILE A CA 1
ATOM 615 C C . ILE A 1 81 ? -10.464 -2.429 -9.455 1.00 88.81 81 ILE A C 1
ATOM 617 O O . ILE A 1 81 ? -11.081 -3.393 -9.907 1.00 88.81 81 ILE A O 1
ATOM 621 N N . ILE A 1 82 ? -9.199 -2.499 -9.058 1.00 91.94 82 ILE A N 1
ATOM 622 C CA . ILE A 1 82 ? -8.392 -3.715 -9.075 1.00 91.94 82 ILE A CA 1
ATOM 623 C C . ILE A 1 82 ? -8.344 -4.291 -7.666 1.00 91.94 82 ILE A C 1
ATOM 625 O O . ILE A 1 82 ? -8.071 -3.571 -6.708 1.00 91.94 82 ILE A O 1
ATOM 629 N N . SER A 1 83 ? -8.608 -5.592 -7.555 1.00 95.38 83 SER A N 1
ATOM 630 C CA . SER A 1 83 ? -8.370 -6.380 -6.345 1.00 95.38 83 SER A CA 1
ATOM 631 C C . SER A 1 83 ? -6.977 -6.987 -6.420 1.00 95.38 83 SER A C 1
ATOM 633 O O . SER A 1 83 ? -6.665 -7.686 -7.385 1.00 95.38 83 SER A O 1
ATOM 635 N N . ALA A 1 84 ? -6.158 -6.754 -5.395 1.00 96.94 84 ALA A N 1
ATOM 636 C CA . ALA A 1 84 ? -4.822 -7.327 -5.312 1.00 96.94 84 ALA A CA 1
ATOM 637 C C . ALA A 1 84 ? -4.870 -8.856 -5.385 1.00 96.94 84 ALA A C 1
ATOM 639 O O . ALA A 1 84 ? -4.073 -9.476 -6.085 1.00 96.94 84 ALA A O 1
ATOM 640 N N . ARG A 1 85 ? -5.851 -9.475 -4.719 1.00 96.62 85 ARG A N 1
ATOM 641 C CA . ARG A 1 85 ? -6.051 -10.928 -4.782 1.00 96.62 85 ARG A CA 1
ATOM 642 C C . ARG A 1 85 ? -6.488 -11.421 -6.153 1.00 96.62 85 ARG A C 1
ATOM 644 O O . ARG A 1 85 ? -5.972 -12.434 -6.620 1.00 96.62 85 ARG A O 1
ATOM 651 N N . ALA A 1 86 ? -7.419 -10.722 -6.798 1.00 94.56 86 ALA A N 1
ATOM 652 C CA . ALA A 1 86 ? -7.869 -11.076 -8.142 1.00 94.56 86 ALA A CA 1
ATOM 653 C C . ALA A 1 86 ? -6.750 -10.922 -9.186 1.00 94.56 86 ALA A C 1
ATOM 655 O O . ALA A 1 86 ? -6.718 -11.678 -10.153 1.00 94.56 86 ALA A O 1
ATOM 656 N N . ASP A 1 87 ? -5.812 -10.000 -8.958 1.00 93.19 87 ASP A N 1
ATOM 657 C CA . ASP A 1 87 ? -4.631 -9.773 -9.800 1.00 93.19 87 ASP A CA 1
ATOM 658 C C . ASP A 1 87 ? -3.450 -10.715 -9.464 1.00 93.19 87 ASP A C 1
ATOM 660 O O . ASP A 1 87 ? -2.324 -10.542 -9.929 1.00 93.19 87 ASP A O 1
ATOM 664 N N . GLY A 1 88 ? -3.694 -11.755 -8.656 1.00 94.69 88 GLY A N 1
ATOM 665 C CA . GLY A 1 88 ? -2.717 -12.803 -8.337 1.00 94.69 88 GLY A CA 1
ATOM 666 C C . GLY A 1 88 ? -1.834 -12.519 -7.119 1.00 94.69 88 GLY A C 1
ATOM 667 O O . GLY A 1 88 ? -0.880 -13.258 -6.866 1.00 94.69 88 GLY A O 1
ATOM 668 N N . GLY A 1 89 ? -2.139 -11.473 -6.356 1.00 97.06 89 GLY A N 1
ATOM 669 C CA . GLY A 1 89 ? -1.478 -11.146 -5.101 1.00 97.06 89 GLY A CA 1
ATOM 670 C C . GLY A 1 89 ? -1.961 -12.012 -3.936 1.00 97.06 89 GLY A C 1
ATOM 671 O O . GLY A 1 89 ? -3.133 -12.363 -3.816 1.00 97.06 89 GLY A O 1
ATOM 672 N N . THR A 1 90 ? -1.055 -12.332 -3.018 1.00 98.12 90 THR A N 1
ATOM 673 C CA . THR A 1 90 ? -1.399 -12.907 -1.710 1.00 98.12 90 THR A CA 1
ATOM 674 C C . THR A 1 90 ? -1.347 -11.813 -0.655 1.00 98.12 90 THR A C 1
ATOM 676 O O . THR A 1 90 ? -0.307 -11.178 -0.496 1.00 98.12 90 THR A O 1
ATOM 679 N N . VAL A 1 91 ? -2.447 -11.603 0.073 1.00 98.44 91 VAL A N 1
ATOM 680 C CA . VAL A 1 91 ? -2.569 -10.555 1.099 1.00 98.44 91 VAL A CA 1
ATOM 681 C C . VAL A 1 91 ? -2.457 -11.178 2.488 1.00 98.44 91 VAL A C 1
ATOM 683 O O . VAL A 1 91 ? -3.254 -12.037 2.862 1.00 98.44 91 VAL A O 1
ATOM 686 N N . ILE A 1 92 ? -1.456 -10.748 3.251 1.00 98.00 92 ILE A N 1
ATOM 687 C CA . ILE A 1 92 ? -1.048 -11.343 4.525 1.00 98.00 92 ILE A CA 1
ATOM 688 C C . ILE A 1 92 ? -1.039 -10.249 5.598 1.00 98.00 92 ILE A C 1
ATOM 690 O O . ILE A 1 92 ? -0.344 -9.249 5.421 1.00 98.00 92 ILE A O 1
ATOM 694 N N . PRO A 1 93 ? -1.746 -10.404 6.730 1.00 97.88 93 PRO A N 1
ATOM 695 C CA . PRO A 1 93 ? -1.578 -9.511 7.874 1.00 97.88 93 PRO A CA 1
ATOM 696 C C . PRO A 1 93 ? -0.122 -9.508 8.349 1.00 97.88 93 PRO A C 1
ATOM 698 O O . PRO A 1 93 ? 0.436 -10.564 8.642 1.00 97.88 93 PRO A O 1
ATOM 701 N N . LEU A 1 94 ? 0.491 -8.330 8.427 1.00 98.00 94 LEU A N 1
ATOM 702 C CA . LEU A 1 94 ? 1.901 -8.170 8.788 1.00 98.00 94 LEU A CA 1
ATOM 703 C C . LEU A 1 94 ? 2.065 -7.660 10.225 1.00 98.00 94 LEU A C 1
ATOM 705 O O . LEU A 1 94 ? 2.887 -8.181 10.976 1.00 98.00 94 LEU A O 1
ATOM 709 N N . SER A 1 95 ? 1.279 -6.665 10.638 1.00 96.88 95 SER A N 1
ATOM 710 C CA . SER A 1 95 ? 1.291 -6.156 12.013 1.00 96.88 95 SER A CA 1
ATOM 711 C C . SER A 1 95 ? -0.080 -5.642 12.438 1.00 96.88 95 SER A C 1
ATOM 713 O O . SER A 1 95 ? -0.879 -5.202 11.613 1.00 96.88 95 SER A O 1
ATOM 715 N N . ARG A 1 96 ? -0.356 -5.695 13.746 1.00 96.38 96 ARG A N 1
ATOM 716 C CA . ARG A 1 96 ? -1.596 -5.199 14.351 1.00 96.38 96 ARG A CA 1
ATOM 717 C C . ARG A 1 96 ? -1.295 -4.521 15.683 1.00 96.38 96 ARG A C 1
ATOM 719 O O . ARG A 1 96 ? -0.675 -5.114 16.561 1.00 96.38 96 ARG A O 1
ATOM 726 N N . GLY A 1 97 ? -1.776 -3.297 15.826 1.00 96.00 97 GLY A N 1
ATOM 727 C CA . GLY A 1 97 ? -1.817 -2.522 17.057 1.00 96.00 97 GLY A CA 1
ATOM 728 C C . GLY A 1 97 ? -3.212 -1.935 17.271 1.00 96.00 97 GLY A C 1
ATOM 729 O O . GLY A 1 97 ? -4.119 -2.139 16.468 1.00 96.00 97 GLY A O 1
ATOM 730 N N . ALA A 1 98 ? -3.395 -1.188 18.360 1.00 95.81 98 ALA A N 1
ATOM 731 C CA . ALA A 1 98 ? -4.686 -0.563 18.673 1.00 95.81 98 ALA A CA 1
ATOM 732 C C . ALA A 1 98 ? -5.087 0.541 17.674 1.00 95.81 98 ALA A C 1
ATOM 734 O O . ALA A 1 98 ? -6.270 0.793 17.480 1.00 95.81 98 ALA A O 1
ATOM 735 N N . LYS A 1 99 ? -4.093 1.197 17.065 1.00 97.44 99 LYS A N 1
ATOM 736 C CA . LYS A 1 99 ? -4.244 2.335 16.142 1.00 97.44 99 LYS A CA 1
ATOM 737 C C . LYS A 1 99 ? -3.416 2.171 14.868 1.00 97.44 99 LYS A C 1
ATOM 739 O O . LYS A 1 99 ? -3.094 3.143 14.191 1.00 97.44 99 LYS A O 1
ATOM 744 N N . SER A 1 100 ? -2.988 0.946 14.587 1.00 97.94 100 SER A N 1
ATOM 745 C CA . SER A 1 100 ? -2.189 0.638 13.411 1.00 97.94 100 SER A CA 1
ATOM 746 C C . SER A 1 100 ? -2.442 -0.783 12.944 1.00 97.94 100 SER A C 1
ATOM 748 O O . SER A 1 100 ? -2.640 -1.700 13.741 1.00 97.94 100 SER A O 1
ATOM 750 N N . PHE A 1 101 ? -2.428 -0.976 11.638 1.00 98.56 101 PHE A N 1
ATOM 751 C CA . PHE A 1 101 ? -2.544 -2.283 11.022 1.00 98.56 101 PHE A CA 1
ATOM 752 C C . PHE A 1 101 ? -1.795 -2.280 9.705 1.00 98.56 101 PHE A C 1
ATOM 754 O O . PHE A 1 101 ? -1.875 -1.309 8.957 1.00 98.56 101 PHE A O 1
ATOM 761 N N . SER A 1 102 ? -1.073 -3.352 9.411 1.00 98.62 102 SER A N 1
ATOM 762 C CA . SER A 1 102 ? -0.418 -3.495 8.120 1.00 98.62 102 SER A CA 1
ATOM 763 C C . SER A 1 102 ? -0.709 -4.834 7.476 1.00 98.62 102 SER A C 1
ATOM 765 O O . SER A 1 102 ? -0.849 -5.857 8.150 1.00 98.62 102 SER A O 1
ATOM 767 N N . VAL A 1 103 ? -0.759 -4.811 6.149 1.00 98.69 103 VAL A N 1
ATOM 768 C CA . VAL A 1 103 ? -0.796 -6.004 5.310 1.00 98.69 103 VAL A CA 1
ATOM 769 C C . VAL A 1 103 ? 0.378 -5.986 4.345 1.00 98.69 103 VAL A C 1
ATOM 771 O O . VAL A 1 103 ? 0.765 -4.938 3.828 1.00 98.69 103 VAL A O 1
ATOM 774 N N . LEU A 1 104 ? 0.933 -7.166 4.112 1.00 98.75 104 LEU A N 1
ATOM 775 C CA . LEU A 1 104 ? 1.882 -7.461 3.057 1.00 98.75 104 LEU A CA 1
ATOM 776 C C . LEU A 1 104 ? 1.115 -8.074 1.884 1.00 98.75 104 LEU A C 1
ATOM 778 O O . LEU A 1 104 ? 0.430 -9.081 2.049 1.00 98.75 104 LEU A O 1
ATOM 782 N N . VAL A 1 105 ? 1.260 -7.491 0.705 1.00 98.56 105 VAL A N 1
ATOM 783 C CA . VAL A 1 105 ? 0.787 -8.039 -0.560 1.00 98.56 105 VAL A CA 1
ATOM 784 C C . VAL A 1 105 ? 1.994 -8.572 -1.321 1.00 98.56 105 VAL A C 1
ATOM 786 O O . VAL A 1 105 ? 2.947 -7.838 -1.574 1.00 98.56 105 VAL A O 1
ATOM 789 N N . VAL A 1 106 ? 1.976 -9.855 -1.674 1.00 98.00 106 VAL A N 1
ATOM 790 C CA . VAL A 1 106 ? 3.052 -10.501 -2.437 1.00 98.00 106 VAL A CA 1
ATOM 791 C C . VAL A 1 106 ? 2.520 -10.971 -3.779 1.00 98.00 106 VAL A C 1
ATOM 793 O O . VAL A 1 106 ? 1.616 -11.802 -3.824 1.00 98.00 106 VAL A O 1
ATOM 796 N N . TYR A 1 107 ? 3.141 -10.499 -4.854 1.00 96.62 107 TYR A N 1
ATOM 797 C CA . TYR A 1 107 ? 2.979 -11.012 -6.209 1.00 96.62 107 TYR A CA 1
ATOM 798 C C . TYR A 1 107 ? 4.264 -11.770 -6.568 1.00 96.62 107 TYR A C 1
ATOM 800 O O . TYR A 1 107 ? 5.287 -11.128 -6.849 1.00 96.62 107 TYR A O 1
ATOM 808 N N . PRO A 1 108 ? 4.266 -13.117 -6.500 1.00 93.81 108 PRO A N 1
ATOM 809 C CA . PRO A 1 108 ? 5.468 -13.920 -6.706 1.00 93.81 108 PRO A CA 1
ATOM 810 C C . PRO A 1 108 ? 6.198 -13.554 -8.004 1.00 93.81 108 PRO A C 1
ATOM 812 O O . PRO A 1 108 ? 5.568 -13.388 -9.042 1.00 93.81 108 PRO A O 1
ATOM 815 N N . GLY A 1 109 ? 7.522 -13.387 -7.928 1.00 93.06 109 GLY A N 1
ATOM 816 C CA . GLY A 1 109 ? 8.367 -13.032 -9.078 1.00 93.06 109 GLY A CA 1
ATOM 817 C C . GLY A 1 109 ? 8.286 -11.573 -9.552 1.00 93.06 109 GLY A C 1
ATOM 818 O O . GLY A 1 109 ? 9.062 -11.196 -10.428 1.00 93.06 109 GLY A O 1
ATOM 819 N N . LYS A 1 110 ? 7.391 -10.748 -8.982 1.00 94.56 110 LYS A N 1
ATOM 820 C CA . LYS A 1 110 ? 7.111 -9.389 -9.477 1.00 94.56 110 LYS A CA 1
ATOM 821 C C . LYS A 1 110 ? 7.330 -8.288 -8.449 1.00 94.56 110 LYS A C 1
ATOM 823 O O . LYS A 1 110 ? 8.132 -7.376 -8.653 1.00 94.56 110 LYS A O 1
ATOM 828 N N . THR A 1 111 ? 6.537 -8.300 -7.380 1.00 96.50 111 THR A N 1
ATOM 829 C CA . THR A 1 111 ? 6.475 -7.167 -6.456 1.00 96.50 111 THR A CA 1
ATOM 830 C C . THR A 1 111 ? 6.009 -7.612 -5.075 1.00 96.50 111 THR A C 1
ATOM 832 O O . THR A 1 111 ? 5.185 -8.516 -4.939 1.00 96.50 111 THR A O 1
ATOM 835 N N . ALA A 1 112 ? 6.526 -6.951 -4.048 1.00 97.81 112 ALA A N 1
ATOM 836 C CA . ALA A 1 112 ? 6.010 -7.008 -2.691 1.00 97.81 112 ALA A CA 1
ATOM 837 C C . ALA A 1 112 ? 5.650 -5.591 -2.241 1.00 97.81 112 ALA A C 1
ATOM 839 O O . ALA A 1 112 ? 6.431 -4.656 -2.429 1.00 97.81 112 ALA A O 1
ATOM 840 N N . GLU A 1 113 ? 4.475 -5.441 -1.650 1.00 97.94 113 GLU A N 1
ATOM 841 C CA . GLU A 1 113 ? 3.919 -4.159 -1.231 1.00 97.94 113 GLU A CA 1
ATOM 842 C C . GLU A 1 113 ? 3.462 -4.264 0.221 1.00 97.94 113 GLU A C 1
ATOM 844 O O . GLU A 1 113 ? 2.831 -5.238 0.618 1.00 97.94 113 GLU A O 1
ATOM 849 N N . VAL A 1 114 ? 3.778 -3.267 1.038 1.00 98.69 114 VAL A N 1
ATOM 850 C CA . VAL A 1 114 ? 3.290 -3.157 2.410 1.00 98.69 114 VAL A CA 1
ATOM 851 C C . VAL A 1 114 ? 2.391 -1.941 2.494 1.00 98.69 114 VAL A C 1
ATOM 853 O O . VAL A 1 114 ? 2.831 -0.821 2.234 1.00 98.69 114 VAL A O 1
ATOM 856 N N . TYR A 1 115 ? 1.151 -2.170 2.911 1.00 98.50 115 TYR A N 1
ATOM 857 C CA . TYR A 1 115 ? 0.178 -1.127 3.199 1.00 98.50 115 TYR A CA 1
ATOM 858 C C . TYR A 1 115 ? 0.003 -1.047 4.706 1.00 98.50 115 TYR A C 1
ATOM 860 O O . TYR A 1 115 ? -0.447 -2.009 5.326 1.00 98.50 115 TYR A O 1
ATOM 868 N N . THR A 1 116 ? 0.374 0.081 5.300 1.00 98.62 116 THR A N 1
ATOM 869 C CA . THR A 1 116 ? 0.199 0.338 6.734 1.00 98.62 116 THR A CA 1
ATOM 870 C C . THR A 1 116 ? -0.836 1.426 6.920 1.00 98.62 116 THR A C 1
ATOM 872 O O . THR A 1 116 ? -0.630 2.531 6.448 1.00 98.62 116 THR A O 1
ATOM 875 N N . PHE A 1 117 ? -1.912 1.128 7.630 1.00 98.62 117 PHE A N 1
ATOM 876 C CA . PHE A 1 117 ? -2.987 2.048 7.985 1.00 98.62 117 PHE A CA 1
ATOM 877 C C . PHE A 1 117 ? -2.817 2.433 9.448 1.00 98.62 117 PHE A C 1
ATOM 879 O O . PHE A 1 117 ? -2.675 1.546 10.295 1.00 98.62 117 PHE A O 1
ATOM 886 N N . LEU A 1 118 ? -2.799 3.726 9.764 1.00 98.19 118 LEU A N 1
ATOM 887 C CA . LEU A 1 118 ? -2.548 4.179 11.128 1.00 98.19 118 LEU A CA 1
ATOM 888 C C . LEU A 1 118 ? -3.232 5.506 11.462 1.00 98.19 118 LEU A C 1
ATOM 890 O O . LEU A 1 118 ? -3.502 6.334 10.595 1.00 98.19 118 LEU A O 1
ATOM 894 N N . GLU A 1 119 ? -3.497 5.693 12.751 1.00 98.44 119 GLU A N 1
ATOM 895 C CA . GLU A 1 119 ? -3.862 6.982 13.332 1.00 98.44 119 GLU A CA 1
ATOM 896 C C . GLU A 1 119 ? -2.617 7.589 13.988 1.00 98.44 119 GLU A C 1
ATOM 898 O O . GLU A 1 119 ? -1.992 6.972 14.858 1.00 98.44 119 GLU A O 1
ATOM 903 N N . ASN A 1 120 ? -2.241 8.795 13.570 1.00 96.38 120 ASN A N 1
ATOM 904 C CA . ASN A 1 120 ? -1.100 9.500 14.139 1.00 96.38 120 ASN A CA 1
ATOM 905 C C . ASN A 1 120 ? -1.440 10.133 15.501 1.00 96.38 120 ASN A C 1
ATOM 907 O O . ASN A 1 120 ? -2.582 10.146 15.961 1.00 96.38 120 ASN A O 1
ATOM 911 N N . THR A 1 121 ? -0.435 10.691 16.177 1.00 97.00 121 THR A N 1
ATOM 912 C CA . THR A 1 121 ? -0.601 11.274 17.522 1.00 97.00 121 THR A CA 1
ATOM 913 C C . THR A 1 121 ? -1.500 12.511 17.557 1.00 97.00 121 THR A C 1
ATOM 91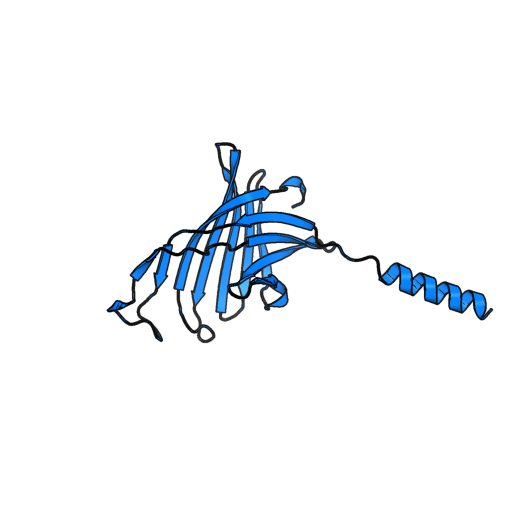5 O O . THR A 1 121 ? -1.982 12.878 18.627 1.00 97.00 121 THR A O 1
ATOM 918 N N . SER A 1 122 ? -1.750 13.142 16.410 1.00 97.31 122 SER A N 1
ATOM 919 C CA . SER A 1 122 ? -2.679 14.264 16.256 1.00 97.31 122 SER A CA 1
ATOM 920 C C . SER A 1 122 ? -4.108 13.821 15.910 1.00 97.31 122 SER A C 1
ATOM 922 O O . SER A 1 122 ? -4.965 14.679 15.717 1.00 97.31 122 SER A O 1
ATOM 924 N N . GLY A 1 123 ? -4.376 12.513 15.825 1.00 97.06 123 GLY A N 1
ATOM 925 C CA . GLY A 1 123 ? -5.678 11.956 15.442 1.00 97.06 123 GLY A CA 1
ATOM 926 C C . GLY A 1 123 ? -5.928 11.917 13.931 1.00 97.06 123 GLY A C 1
ATOM 927 O O . GLY A 1 123 ? -7.037 11.613 13.499 1.00 97.06 123 GLY A O 1
ATOM 928 N N . GLY A 1 124 ? -4.921 12.238 13.114 1.00 98.00 124 GLY A N 1
ATOM 929 C CA . GLY A 1 124 ? -5.004 12.133 11.660 1.00 98.00 124 GLY A CA 1
ATOM 930 C C . GLY A 1 124 ? -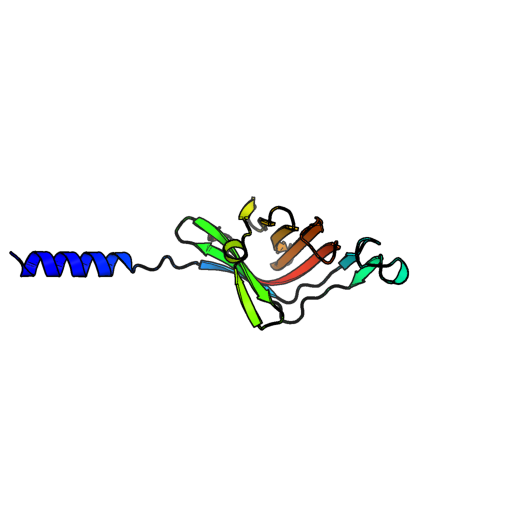4.911 10.680 11.202 1.00 98.00 124 GLY A C 1
ATOM 931 O O . GLY A 1 124 ? -4.091 9.922 11.717 1.00 98.00 124 GLY A O 1
ATOM 932 N N . LEU A 1 125 ? -5.736 10.306 10.224 1.00 98.50 125 LEU A N 1
ATOM 933 C CA . LEU A 1 125 ? -5.727 8.977 9.618 1.00 98.50 125 LEU A CA 1
ATOM 934 C C . LEU A 1 125 ? -4.900 9.003 8.336 1.00 98.50 125 LEU A C 1
ATOM 936 O O . LEU A 1 125 ? -5.188 9.762 7.407 1.00 98.50 125 LEU A O 1
ATOM 940 N N . GLU A 1 126 ? -3.888 8.153 8.274 1.00 97.44 126 GLU A N 1
ATOM 941 C CA . GLU A 1 126 ? -3.002 8.057 7.124 1.00 97.44 126 GLU A CA 1
ATOM 942 C C . GLU A 1 126 ? -2.701 6.608 6.774 1.00 97.44 126 GLU A C 1
ATOM 944 O O . GLU A 1 1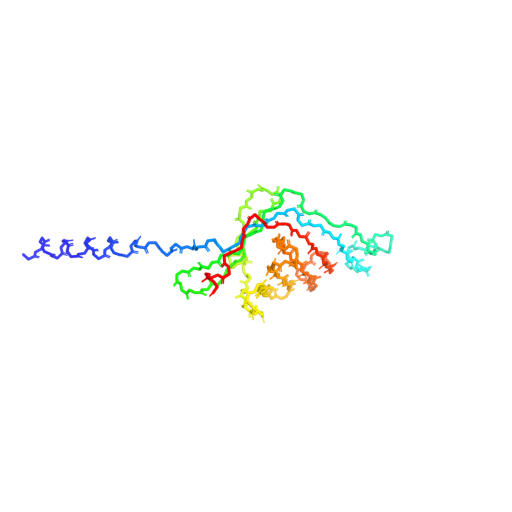26 ? -2.904 5.684 7.571 1.00 97.44 126 GLU A O 1
ATOM 949 N N . TYR A 1 127 ? -2.203 6.417 5.558 1.00 97.50 127 TYR A N 1
ATOM 950 C CA . TYR A 1 127 ? -1.601 5.158 5.180 1.00 97.50 127 TYR A CA 1
ATOM 951 C C . TYR A 1 127 ? -0.232 5.358 4.553 1.00 97.50 127 TYR A C 1
ATOM 953 O O . TYR A 1 127 ? 0.027 6.351 3.874 1.00 97.50 127 TYR A O 1
ATOM 961 N N . LEU A 1 128 ? 0.629 4.377 4.781 1.00 98.25 128 LEU A N 1
ATOM 962 C CA . LEU A 1 128 ? 1.944 4.263 4.182 1.00 98.25 128 LEU A CA 1
ATOM 963 C C . LEU A 1 128 ? 1.921 3.107 3.188 1.00 98.25 128 LEU A C 1
ATOM 965 O O . LEU A 1 128 ? 1.458 2.014 3.517 1.00 98.25 128 LEU A O 1
ATOM 969 N N . HIS A 1 129 ? 2.443 3.347 1.993 1.00 97.94 129 HIS A N 1
ATOM 970 C CA . HIS A 1 129 ? 2.643 2.336 0.968 1.00 97.94 129 HIS A CA 1
ATOM 971 C C . HIS A 1 129 ? 4.136 2.209 0.678 1.00 97.94 129 HIS A C 1
ATOM 973 O O . HIS A 1 129 ? 4.752 3.121 0.124 1.00 97.94 129 HIS A O 1
ATOM 979 N N . THR A 1 130 ? 4.703 1.065 1.043 1.00 98.38 130 THR A N 1
ATOM 980 C CA . THR A 1 130 ? 6.069 0.690 0.681 1.00 98.38 130 THR A CA 1
ATOM 981 C C . THR A 1 130 ? 6.012 -0.364 -0.406 1.00 98.38 130 THR A C 1
ATOM 983 O O . THR A 1 130 ? 5.322 -1.363 -0.246 1.00 98.38 130 THR A O 1
ATOM 986 N N . LEU A 1 131 ? 6.766 -0.180 -1.479 1.00 97.44 131 LEU A N 1
ATOM 987 C CA . LEU A 1 131 ? 6.799 -1.098 -2.609 1.00 97.44 131 LEU A CA 1
ATOM 988 C C . LEU A 1 131 ? 8.236 -1.496 -2.910 1.00 97.44 131 LEU A C 1
ATOM 990 O O . LEU A 1 131 ? 9.139 -0.661 -2.962 1.00 97.44 131 LEU A O 1
ATOM 994 N N . SER A 1 132 ? 8.419 -2.787 -3.149 1.00 97.56 132 SER A N 1
ATOM 995 C CA . SER A 1 132 ? 9.612 -3.379 -3.734 1.00 97.56 132 SER A CA 1
ATOM 996 C C . SER A 1 132 ? 9.191 -4.094 -5.007 1.00 97.56 132 SER A C 1
ATOM 998 O O . SER A 1 132 ? 8.465 -5.086 -4.952 1.00 97.56 132 SER A O 1
ATOM 1000 N N . ARG A 1 133 ? 9.612 -3.569 -6.155 1.00 96.81 133 ARG A N 1
ATOM 1001 C CA . ARG A 1 133 ? 9.337 -4.129 -7.474 1.00 96.81 133 ARG A CA 1
ATOM 1002 C C . ARG A 1 133 ? 10.648 -4.510 -8.121 1.00 96.81 133 ARG A C 1
ATOM 1004 O O . ARG A 1 133 ? 11.426 -3.644 -8.516 1.00 96.81 133 ARG A O 1
ATOM 1011 N N . ALA A 1 134 ? 10.884 -5.804 -8.214 1.00 92.12 134 ALA A N 1
ATOM 1012 C CA . ALA A 1 134 ? 12.092 -6.371 -8.777 1.00 92.12 134 ALA A CA 1
ATOM 1013 C C . ALA A 1 134 ? 11.800 -7.801 -9.237 1.00 92.12 134 ALA A C 1
ATOM 1015 O O . ALA A 1 134 ? 10.975 -8.489 -8.639 1.00 92.12 134 ALA A O 1
ATOM 1016 N N . GLY A 1 135 ? 12.506 -8.245 -10.271 1.00 87.00 135 GLY A N 1
ATOM 1017 C CA . GLY A 1 135 ? 12.348 -9.574 -10.854 1.00 87.00 135 GLY A CA 1
ATOM 1018 C C . GLY A 1 135 ? 12.282 -9.512 -12.374 1.00 87.00 135 GLY A C 1
ATOM 1019 O O . GLY A 1 135 ? 12.174 -8.437 -12.961 1.00 87.00 135 GLY A O 1
ATOM 1020 N N . ASP A 1 136 ? 12.339 -10.675 -13.010 1.00 87.94 136 ASP A N 1
ATOM 1021 C CA . ASP A 1 136 ? 12.371 -10.770 -14.474 1.00 87.94 136 ASP A CA 1
ATOM 1022 C C . ASP A 1 136 ? 10.986 -10.532 -15.109 1.00 87.94 136 ASP A C 1
ATOM 1024 O O . ASP A 1 136 ? 10.878 -10.264 -16.303 1.00 87.94 136 ASP A O 1
ATOM 1028 N N . GLU A 1 137 ? 9.914 -10.595 -14.311 1.00 89.62 137 GLU A N 1
ATOM 1029 C CA . GLU A 1 137 ? 8.527 -10.411 -14.759 1.00 89.62 137 GLU A CA 1
ATOM 1030 C C . GLU A 1 137 ? 8.040 -8.951 -14.695 1.00 89.62 137 GLU A C 1
ATOM 1032 O O . GLU A 1 137 ? 6.864 -8.673 -14.947 1.00 89.62 137 GLU A O 1
ATOM 1037 N N . VAL A 1 138 ? 8.918 -8.001 -14.355 1.00 92.31 138 VAL A N 1
ATOM 1038 C CA . VAL A 1 138 ? 8.579 -6.573 -14.280 1.00 92.31 138 VAL A CA 1
ATOM 1039 C C . VAL A 1 138 ? 9.397 -5.755 -15.266 1.00 92.31 138 VAL A C 1
ATOM 1041 O O . VAL A 1 138 ? 10.599 -5.929 -15.414 1.00 92.31 138 VAL A O 1
ATOM 1044 N N . PHE A 1 139 ? 8.733 -4.816 -15.942 1.00 92.38 139 PHE A N 1
ATOM 1045 C CA . PHE A 1 139 ? 9.382 -3.979 -16.953 1.00 92.38 139 PHE A CA 1
ATOM 1046 C C . PHE A 1 139 ? 10.305 -2.913 -16.343 1.00 92.38 139 PHE A C 1
ATOM 1048 O O . PHE A 1 139 ? 11.341 -2.579 -16.912 1.00 92.38 139 PHE A O 1
ATOM 1055 N N . ILE A 1 140 ? 9.920 -2.372 -15.182 1.00 94.88 140 ILE A N 1
ATOM 1056 C CA . ILE A 1 140 ? 10.669 -1.338 -14.461 1.00 94.88 140 ILE A CA 1
ATOM 1057 C C . ILE A 1 140 ? 10.870 -1.805 -13.024 1.00 94.88 140 ILE A C 1
ATOM 1059 O O . ILE A 1 140 ? 9.908 -1.912 -12.256 1.00 94.88 140 ILE A O 1
ATOM 1063 N N . THR A 1 141 ? 12.131 -2.041 -12.674 1.00 96.88 141 THR A N 1
ATOM 1064 C CA . THR A 1 141 ? 12.571 -2.248 -11.294 1.00 96.88 141 THR A CA 1
ATOM 1065 C C . THR A 1 141 ? 12.499 -0.924 -10.550 1.00 96.88 141 THR A C 1
ATOM 1067 O O . THR A 1 141 ? 13.003 0.084 -11.044 1.00 96.88 141 THR A O 1
ATOM 1070 N N . LYS A 1 142 ? 11.892 -0.918 -9.364 1.00 97.31 142 LYS A N 1
ATOM 1071 C CA . LYS A 1 142 ? 11.876 0.249 -8.480 1.00 97.31 142 LYS A CA 1
ATOM 1072 C C . LYS A 1 142 ? 11.593 -0.127 -7.032 1.00 97.31 142 LYS A C 1
ATOM 1074 O O . LYS A 1 142 ? 10.999 -1.165 -6.748 1.00 97.31 142 LYS A O 1
ATOM 1079 N N . ALA A 1 143 ? 11.948 0.770 -6.125 1.00 98.19 143 ALA A N 1
ATOM 1080 C CA . ALA A 1 143 ? 11.456 0.758 -4.752 1.00 98.19 143 ALA A CA 1
ATOM 1081 C C . ALA A 1 143 ? 10.781 2.096 -4.455 1.00 98.19 143 ALA A C 1
ATOM 1083 O O . ALA A 1 143 ? 11.235 3.119 -4.957 1.00 98.19 143 ALA A O 1
ATOM 1084 N N . SER A 1 144 ? 9.722 2.126 -3.654 1.00 98.19 144 SER A N 1
ATOM 1085 C CA . SER A 1 144 ? 9.080 3.394 -3.287 1.00 98.19 144 SER A CA 1
ATOM 1086 C C . SER A 1 144 ? 8.520 3.381 -1.877 1.00 98.19 144 SER A C 1
ATOM 1088 O O . SER A 1 144 ? 8.151 2.332 -1.352 1.00 98.19 144 SER A O 1
ATOM 1090 N N . VAL A 1 145 ? 8.425 4.571 -1.289 1.00 98.38 145 VAL A N 1
ATOM 1091 C CA . VAL A 1 145 ? 7.721 4.830 -0.032 1.00 98.38 145 VAL A CA 1
ATOM 1092 C C . VAL A 1 145 ? 6.825 6.038 -0.252 1.00 98.38 145 VAL A C 1
ATOM 1094 O O . VAL A 1 145 ? 7.298 7.104 -0.649 1.00 98.38 145 VAL A O 1
ATOM 1097 N N . MET A 1 146 ? 5.532 5.864 -0.006 1.00 97.75 146 MET A N 1
ATOM 1098 C CA . MET A 1 146 ? 4.522 6.903 -0.163 1.00 97.75 146 MET A CA 1
ATOM 1099 C C . MET A 1 146 ? 3.631 6.985 1.069 1.00 97.75 146 MET A C 1
ATOM 1101 O O . MET A 1 146 ? 3.407 5.986 1.748 1.00 97.75 146 MET A O 1
ATOM 1105 N N . GLN A 1 147 ? 3.096 8.174 1.317 1.00 97.56 147 GLN A N 1
ATOM 1106 C CA . GLN A 1 147 ? 2.099 8.454 2.339 1.00 97.56 147 GLN A CA 1
ATOM 1107 C C . GLN A 1 147 ? 0.857 9.041 1.669 1.00 97.56 147 GLN A C 1
ATOM 1109 O O . GLN A 1 147 ? 0.971 9.835 0.735 1.00 97.56 147 GLN A O 1
ATOM 1114 N N . GLY A 1 148 ? -0.321 8.628 2.124 1.00 96.12 148 GLY A N 1
ATOM 1115 C CA . GLY A 1 148 ? -1.593 9.208 1.712 1.00 96.12 148 GLY A CA 1
ATOM 1116 C C . GLY A 1 148 ? -2.551 9.346 2.887 1.00 96.12 148 GLY A C 1
ATOM 1117 O O . GLY A 1 148 ? -2.290 8.867 3.991 1.00 96.12 148 GLY A O 1
ATOM 1118 N N . VAL A 1 149 ? -3.679 10.003 2.644 1.00 96.88 149 VAL A N 1
ATOM 1119 C CA . VAL A 1 149 ? -4.656 10.348 3.686 1.00 96.88 149 VAL A CA 1
ATOM 1120 C C . VAL A 1 149 ? -5.828 9.381 3.633 1.00 96.88 149 VAL A C 1
ATOM 1122 O O . VAL A 1 149 ? -6.276 9.016 2.546 1.00 96.88 149 VAL A O 1
ATOM 1125 N N . CYS A 1 150 ? -6.343 8.983 4.793 1.00 97.94 150 CYS A N 1
ATOM 1126 C CA . CYS A 1 150 ? -7.528 8.139 4.888 1.00 97.94 150 CYS A CA 1
ATOM 1127 C C . CYS A 1 150 ? -8.748 8.950 5.325 1.00 97.94 150 CYS A C 1
ATOM 1129 O O . CYS A 1 150 ? -8.678 9.746 6.258 1.00 97.94 150 CYS A O 1
ATOM 1131 N N . SER A 1 151 ? -9.885 8.730 4.664 1.00 97.44 151 SER A N 1
ATOM 1132 C CA . SER A 1 151 ? -11.164 9.309 5.086 1.00 97.44 151 SER A CA 1
ATOM 1133 C C . SER A 1 151 ? -11.724 8.595 6.315 1.00 97.44 151 SER A C 1
ATOM 1135 O O . SER A 1 151 ? -12.363 9.224 7.155 1.00 97.44 151 SER A O 1
ATOM 1137 N N . TYR A 1 152 ? -11.462 7.293 6.434 1.00 98.06 152 TYR A N 1
ATOM 1138 C CA . TYR A 1 152 ? -11.793 6.483 7.601 1.00 98.06 152 TYR A CA 1
ATOM 1139 C C . TYR A 1 152 ? -10.865 5.270 7.722 1.00 98.06 152 TYR A C 1
ATOM 1141 O O . TYR A 1 152 ? -10.307 4.796 6.726 1.00 98.06 152 TYR A O 1
ATOM 1149 N N . ILE A 1 153 ? -10.746 4.761 8.953 1.00 98.31 153 ILE A N 1
ATOM 1150 C CA . ILE A 1 153 ? -10.139 3.470 9.295 1.00 98.31 153 ILE A CA 1
ATOM 1151 C C . ILE A 1 153 ? -10.944 2.860 10.457 1.00 98.31 153 ILE A C 1
ATOM 1153 O O . ILE A 1 153 ? -11.015 3.440 11.539 1.00 98.31 153 ILE A O 1
ATOM 1157 N N . HIS A 1 154 ? -11.538 1.689 10.245 1.00 97.50 154 HIS A N 1
ATOM 1158 C CA . HIS A 1 154 ? -12.318 0.944 11.235 1.00 97.50 154 HIS A CA 1
ATOM 1159 C C . HIS A 1 154 ? -11.450 -0.111 11.936 1.00 97.50 154 HIS A C 1
ATOM 1161 O O . HIS A 1 154 ? -11.500 -1.299 11.617 1.00 97.50 154 HIS A O 1
ATOM 1167 N N . PHE A 1 155 ? -10.611 0.317 12.888 1.00 96.31 155 PHE A N 1
ATOM 1168 C CA . PHE A 1 155 ? -9.700 -0.586 13.617 1.00 96.31 155 PHE A CA 1
ATOM 1169 C C . PHE A 1 155 ? -10.424 -1.690 14.412 1.00 96.31 155 PHE A C 1
ATOM 1171 O O . PHE A 1 155 ? -9.853 -2.749 14.672 1.00 96.31 155 PHE A O 1
ATOM 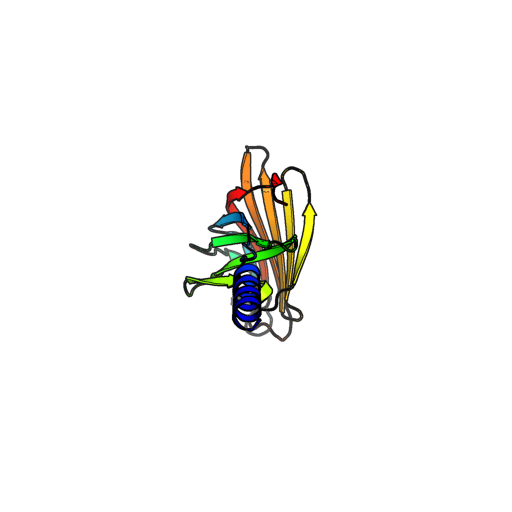1178 N N . ASP A 1 156 ? -11.683 -1.461 14.779 1.00 94.00 156 ASP A N 1
ATOM 1179 C CA . ASP A 1 156 ? -12.571 -2.408 15.456 1.00 94.00 156 ASP A CA 1
ATOM 1180 C C . ASP A 1 156 ? -13.025 -3.574 14.558 1.00 94.00 156 ASP A C 1
ATOM 1182 O O . ASP A 1 156 ? -13.490 -4.591 15.069 1.00 94.00 156 ASP A O 1
ATOM 1186 N N . GLN A 1 157 ? -12.848 -3.459 13.237 1.00 92.31 157 GLN A N 1
ATOM 1187 C CA . GLN A 1 157 ? -13.288 -4.446 12.240 1.00 92.31 157 GLN A CA 1
ATOM 1188 C C . GLN A 1 157 ? -12.140 -5.320 11.688 1.00 92.31 157 GLN A C 1
ATOM 1190 O O . GLN A 1 157 ? -12.352 -6.178 10.824 1.00 92.31 157 GLN A O 1
ATOM 1195 N N . LEU A 1 158 ? -10.924 -5.138 12.218 1.00 88.00 158 LEU A N 1
ATOM 1196 C CA . LEU A 1 158 ? -9.726 -5.941 11.932 1.00 88.00 158 LEU A CA 1
ATOM 1197 C C . LEU A 1 158 ? -9.785 -7.344 12.548 1.00 88.00 158 LEU A C 1
ATOM 1199 O O . LEU A 1 158 ? -10.193 -7.511 13.714 1.00 88.00 158 LEU A O 1
#

pLDDT: mean 91.54, std 10.17, range [54.94, 98.75]